Protein AF-A0A522LW91-F1 (afdb_monomer_lite)

Sequence (122 aa):
MAPIALLENIRRHGKAWEELSAKYGVANPDPPWRITLDATCDILAGDSSVLPQHMVVPGSCALPSLERRAEEDDLSETIYADVPFPERQLLALAHSMIRHGLFNEEELAEQMKKVHERLTSA

pLDDT: mean 95.43, std 4.45, range [57.12, 98.56]

Foldseek 3Di:
DDDDPLLVVCLVPPDDPVRVCVVVVHDDPDDPCVVVLVVVLPQQQDCLVPDDPVPDDPPPGNDRNVNLVVQLVVCCVPVVVPPDPPVSSVSSNVVVCCVSPVDHPVVVVVVVVVVVCVVPVD

Radius of gyration: 15.73 Å; chains: 1; bounding box: 33×30×49 Å

Secondary structure (DSSP, 8-state):
-PPPHHHHHHHHH---HHHHHHHHT---SS-TTHHHHHHHHHHHHGGGGTS-GGGSPTTSSSS-HHHHHHHHHHHHHTTTTTSPTTHHHHHHHHHHHHHTTSS-HHHHHHHHHHHHHHHH--

Structure (mmCIF, N/CA/C/O backbone):
data_AF-A0A522LW91-F1
#
_entry.id   AF-A0A522LW91-F1
#
loop_
_atom_site.group_PDB
_atom_site.id
_atom_site.type_symbol
_atom_site.label_atom_id
_atom_site.label_alt_id
_atom_site.label_comp_id
_atom_site.label_asym_id
_atom_site.label_entity_id
_atom_site.label_seq_id
_atom_site.pdbx_PDB_ins_code
_atom_site.Cartn_x
_atom_site.Cartn_y
_atom_site.Cartn_z
_atom_site.occupancy
_atom_site.B_iso_or_equiv
_atom_site.auth_seq_id
_atom_site.auth_comp_id
_atom_site.auth_asym_id
_atom_site.auth_atom_id
_atom_site.pdbx_PDB_model_num
ATOM 1 N N . MET A 1 1 ? 3.403 -16.531 -3.622 1.00 83.75 1 MET A N 1
ATOM 2 C CA . MET A 1 1 ? 4.500 -15.741 -3.007 1.00 83.75 1 MET A CA 1
ATOM 3 C C . MET A 1 1 ? 4.657 -16.149 -1.545 1.00 83.75 1 MET A C 1
ATOM 5 O O . MET A 1 1 ? 3.734 -16.755 -1.016 1.00 83.75 1 MET A O 1
ATOM 9 N N . ALA A 1 2 ? 5.812 -15.907 -0.916 1.00 92.38 2 ALA A N 1
ATOM 10 C CA . ALA A 1 2 ? 6.015 -16.234 0.501 1.00 92.38 2 ALA A CA 1
ATOM 11 C C . ALA A 1 2 ? 5.535 -15.069 1.389 1.00 92.38 2 ALA A C 1
ATOM 13 O O . ALA A 1 2 ? 5.790 -13.924 1.021 1.00 92.38 2 ALA A O 1
ATOM 14 N N . PRO A 1 3 ? 4.861 -15.315 2.527 1.00 95.50 3 PRO A N 1
ATOM 15 C CA . PRO A 1 3 ? 4.469 -14.251 3.452 1.00 95.50 3 PRO A CA 1
ATOM 16 C C . PRO A 1 3 ? 5.673 -13.494 4.030 1.00 95.50 3 PRO A C 1
ATOM 18 O O . PRO A 1 3 ? 6.712 -14.095 4.298 1.00 95.50 3 PRO A O 1
ATOM 21 N N . ILE A 1 4 ? 5.498 -12.194 4.281 1.00 98.19 4 ILE A N 1
ATOM 22 C CA . ILE A 1 4 ? 6.451 -11.337 5.008 1.00 98.19 4 ILE A CA 1
ATOM 23 C C . ILE A 1 4 ? 5.943 -11.201 6.445 1.00 98.19 4 ILE A C 1
ATOM 25 O O . ILE A 1 4 ? 4.776 -10.854 6.645 1.00 98.19 4 ILE A O 1
ATOM 29 N N . ALA A 1 5 ? 6.782 -11.494 7.441 1.00 98.06 5 ALA A N 1
ATOM 30 C CA . ALA A 1 5 ? 6.334 -11.701 8.821 1.00 98.06 5 ALA A CA 1
ATOM 31 C C . ALA A 1 5 ? 5.690 -10.445 9.436 1.00 98.06 5 ALA A C 1
ATOM 33 O O . ALA A 1 5 ? 4.639 -10.533 10.072 1.00 98.06 5 ALA A O 1
ATOM 34 N N . LEU A 1 6 ? 6.261 -9.270 9.186 1.00 98.19 6 LEU A N 1
ATOM 35 C CA . LEU A 1 6 ? 5.750 -7.971 9.606 1.00 98.19 6 LEU A CA 1
ATOM 36 C C . LEU A 1 6 ? 4.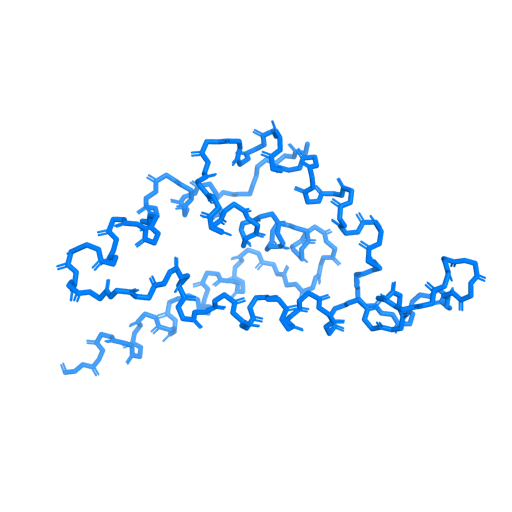391 -7.680 8.972 1.00 98.19 6 LEU A C 1
ATOM 38 O O . LEU A 1 6 ? 3.465 -7.276 9.672 1.00 98.19 6 LEU A O 1
ATOM 42 N N . LEU A 1 7 ? 4.243 -7.919 7.667 1.00 98.19 7 LEU A N 1
ATOM 43 C CA . LEU A 1 7 ? 2.979 -7.681 6.966 1.00 98.19 7 LEU A CA 1
ATOM 44 C C . LEU A 1 7 ? 1.894 -8.672 7.404 1.00 98.19 7 LEU A C 1
ATOM 46 O O . LEU A 1 7 ? 0.736 -8.290 7.533 1.00 98.19 7 LEU A O 1
ATOM 50 N N . GLU A 1 8 ? 2.260 -9.920 7.703 1.00 97.56 8 GLU A N 1
ATOM 51 C CA . GLU A 1 8 ? 1.354 -10.908 8.300 1.00 97.56 8 GLU A CA 1
ATOM 52 C C . GLU A 1 8 ? 0.922 -10.489 9.715 1.00 97.56 8 GLU A C 1
ATOM 54 O O . GLU A 1 8 ? -0.241 -10.641 10.090 1.00 97.56 8 GLU A O 1
ATOM 59 N N . ASN A 1 9 ? 1.827 -9.901 10.502 1.00 97.06 9 ASN A N 1
ATOM 60 C CA . ASN A 1 9 ? 1.477 -9.348 11.805 1.00 97.06 9 ASN A CA 1
ATOM 61 C C . ASN A 1 9 ? 0.478 -8.182 11.683 1.00 97.06 9 ASN A C 1
ATOM 63 O O . ASN A 1 9 ? -0.482 -8.124 12.454 1.00 97.06 9 ASN A O 1
ATOM 67 N N . ILE A 1 10 ? 0.662 -7.293 10.697 1.00 96.44 10 ILE A N 1
ATOM 68 C CA . ILE A 1 10 ? -0.279 -6.198 10.401 1.00 96.44 10 ILE A CA 1
ATOM 69 C C . ILE A 1 10 ? -1.616 -6.756 9.917 1.00 96.44 10 ILE A C 1
ATOM 71 O O . ILE A 1 10 ? -2.652 -6.305 10.385 1.00 96.44 10 ILE A O 1
ATOM 75 N N . ARG A 1 11 ? -1.621 -7.761 9.040 1.00 95.50 11 ARG A N 1
ATOM 76 C CA . ARG A 1 11 ? -2.847 -8.430 8.589 1.00 95.50 11 ARG A CA 1
ATOM 77 C C . ARG A 1 11 ? -3.673 -8.965 9.763 1.00 95.50 11 ARG A C 1
ATOM 79 O O . ARG A 1 11 ? -4.877 -8.754 9.801 1.00 95.50 11 ARG A O 1
ATOM 86 N N . ARG A 1 12 ? -3.034 -9.638 10.728 1.00 95.00 12 ARG A N 1
ATOM 87 C CA . ARG A 1 12 ? -3.725 -10.271 11.869 1.00 95.00 12 ARG A CA 1
ATOM 88 C C . ARG A 1 12 ? -4.260 -9.287 12.905 1.00 95.00 12 ARG A C 1
ATOM 90 O O . ARG A 1 12 ? -5.271 -9.573 13.539 1.00 95.00 12 ARG A O 1
ATOM 97 N N . HIS A 1 13 ? -3.562 -8.174 13.121 1.00 94.06 13 HIS A N 1
ATOM 98 C CA . HIS A 1 13 ? -3.869 -7.231 14.205 1.00 94.06 13 HIS A CA 1
ATOM 99 C C . HIS A 1 13 ? -4.363 -5.865 13.715 1.00 94.06 13 HIS A C 1
ATOM 101 O O . HIS A 1 13 ? -4.741 -5.015 14.524 1.00 94.06 13 HIS A O 1
ATOM 107 N N . GLY A 1 14 ? -4.336 -5.643 12.404 1.00 87.31 14 GLY A N 1
ATOM 108 C CA . GLY A 1 14 ? -4.800 -4.434 11.748 1.00 87.31 14 GLY A CA 1
ATOM 109 C C . GLY A 1 14 ? -6.298 -4.230 11.920 1.00 87.31 14 GLY A C 1
ATOM 110 O O . GLY A 1 14 ? -7.051 -5.137 12.278 1.00 87.31 14 GLY A O 1
ATOM 111 N N . LYS A 1 15 ? -6.728 -2.994 11.685 1.00 90.75 15 LYS A N 1
ATOM 112 C CA . LYS A 1 15 ? -8.122 -2.579 11.804 1.00 90.75 15 LYS A CA 1
ATOM 113 C C . LYS A 1 15 ? -8.597 -2.028 10.476 1.00 90.75 15 LYS A C 1
ATOM 115 O O . LYS A 1 15 ? -7.971 -1.115 9.947 1.00 90.75 15 LYS A O 1
ATOM 120 N N . ALA A 1 16 ? -9.689 -2.595 9.972 1.00 94.81 16 ALA A N 1
ATOM 121 C CA . ALA A 1 16 ? -10.334 -2.128 8.757 1.00 94.81 16 ALA A CA 1
ATOM 122 C C . ALA A 1 16 ? -10.862 -0.703 8.945 1.00 94.81 16 ALA A C 1
ATOM 124 O O . ALA A 1 16 ? -11.328 -0.349 10.036 1.00 94.81 16 ALA A O 1
ATOM 125 N N . TRP A 1 17 ? -10.837 0.098 7.880 1.00 96.00 17 TRP A N 1
ATOM 126 C CA . TRP A 1 17 ? -11.384 1.450 7.910 1.00 96.00 17 TRP A CA 1
ATOM 127 C C . TRP A 1 17 ? -12.836 1.486 8.384 1.00 96.00 17 TRP A C 1
ATOM 129 O O . TRP A 1 17 ? -13.178 2.358 9.173 1.00 96.00 17 TRP A O 1
ATOM 139 N N . GLU A 1 18 ? -13.668 0.525 7.982 1.00 93.31 18 GLU A N 1
ATOM 140 C CA . GLU A 1 18 ? -15.070 0.435 8.411 1.00 93.31 18 GLU A CA 1
ATOM 141 C C . GLU A 1 18 ? -15.215 0.316 9.941 1.00 93.31 18 GLU A C 1
ATOM 143 O O . GLU A 1 18 ? -16.062 0.976 10.543 1.00 93.31 18 GLU A O 1
ATOM 148 N N . GLU A 1 19 ? -14.341 -0.451 10.603 1.00 94.00 19 GLU A N 1
ATOM 149 C CA . GLU A 1 19 ? -14.333 -0.549 12.069 1.00 94.00 19 GLU A CA 1
ATOM 150 C C . GLU A 1 19 ? -13.884 0.767 12.718 1.00 94.00 19 GLU A C 1
ATOM 152 O O . GLU A 1 19 ? -14.446 1.209 13.726 1.00 94.00 19 GLU A O 1
ATOM 157 N N . LEU A 1 20 ? -12.841 1.391 12.164 1.00 94.94 20 LEU A N 1
ATOM 158 C CA . LEU A 1 20 ? -12.269 2.621 12.707 1.00 94.94 20 LEU A CA 1
ATOM 159 C C . LEU A 1 20 ? -13.209 3.812 12.515 1.00 94.94 20 LEU A C 1
ATOM 161 O O . LEU A 1 20 ? -13.411 4.586 13.451 1.00 94.94 20 LEU A O 1
ATOM 165 N N . SER A 1 21 ? -13.801 3.953 11.334 1.00 96.19 21 SER A N 1
ATOM 166 C CA . SER A 1 21 ? -14.685 5.064 11.004 1.00 96.19 21 SER A CA 1
ATOM 167 C C . SER A 1 21 ? -15.915 5.072 11.906 1.00 96.19 21 SER A C 1
ATOM 169 O O . SER A 1 21 ? -16.217 6.097 12.522 1.00 96.19 21 SER A O 1
ATOM 171 N N . ALA A 1 22 ? -16.532 3.902 12.103 1.00 94.81 22 ALA A N 1
ATOM 172 C CA . ALA A 1 22 ? -17.638 3.710 13.031 1.00 94.81 22 ALA A CA 1
ATOM 173 C C . ALA A 1 22 ? -17.238 4.033 14.478 1.00 94.81 22 ALA A C 1
ATOM 175 O O . ALA A 1 22 ? -17.936 4.783 15.163 1.00 94.81 22 ALA A O 1
ATOM 176 N N . LYS A 1 23 ? -16.087 3.523 14.943 1.00 95.25 23 LYS A N 1
ATOM 177 C CA . LYS A 1 23 ? -15.584 3.767 16.305 1.00 95.25 23 LYS A CA 1
ATOM 178 C C . LYS A 1 23 ? -15.388 5.255 16.604 1.00 95.25 23 LYS A C 1
ATOM 180 O O . LYS A 1 23 ? -15.656 5.688 17.722 1.00 95.25 23 LYS A O 1
ATOM 185 N N . TYR A 1 24 ? -14.884 6.017 15.636 1.00 94.00 24 TYR A N 1
ATOM 186 C CA . TYR A 1 24 ? -14.568 7.437 15.808 1.00 94.00 24 TYR A CA 1
ATOM 187 C C . TYR A 1 24 ? -15.668 8.380 15.293 1.00 94.00 24 TYR A C 1
ATOM 189 O O . TYR A 1 24 ? -15.497 9.595 15.362 1.00 94.00 24 TYR A O 1
ATOM 197 N N . GLY A 1 25 ? -16.801 7.850 14.819 1.00 95.50 25 GLY A N 1
ATOM 198 C CA . GLY A 1 25 ? -17.948 8.642 14.371 1.00 95.50 25 GLY A CA 1
ATOM 199 C C . GLY A 1 25 ? -17.677 9.486 13.123 1.00 95.50 25 GLY A C 1
ATOM 200 O O . GLY A 1 25 ? -18.287 10.542 12.958 1.00 95.50 25 GLY A O 1
ATOM 201 N N . VAL A 1 26 ? -16.751 9.054 12.263 1.00 96.00 26 VAL A N 1
ATOM 202 C CA . VAL A 1 26 ? -16.431 9.746 11.007 1.00 96.00 26 VAL A CA 1
ATOM 203 C C . VAL A 1 26 ? -17.162 9.098 9.836 1.00 96.00 26 VAL A C 1
ATOM 205 O O . VAL A 1 26 ? -17.285 7.880 9.761 1.00 96.00 26 VAL A O 1
ATOM 208 N N . ALA A 1 27 ? -17.646 9.927 8.911 1.00 94.56 27 ALA A N 1
ATOM 209 C CA . ALA A 1 27 ? -18.469 9.502 7.776 1.00 94.56 27 ALA A CA 1
ATOM 210 C C . ALA A 1 27 ? -17.693 9.448 6.448 1.00 94.56 27 ALA A C 1
ATOM 212 O O . ALA A 1 27 ? -18.303 9.380 5.381 1.00 94.56 27 ALA A O 1
ATOM 213 N N . ASN A 1 28 ? -16.359 9.544 6.485 1.00 94.06 28 ASN A N 1
ATOM 214 C CA . ASN A 1 28 ? -15.555 9.467 5.270 1.00 94.06 28 ASN A CA 1
ATOM 215 C C . ASN A 1 28 ? -15.727 8.077 4.631 1.00 94.06 28 ASN A C 1
ATOM 217 O O . ASN A 1 28 ? -15.531 7.076 5.328 1.00 94.06 28 ASN A O 1
ATOM 221 N N . PRO A 1 29 ? -16.057 8.009 3.328 1.00 90.75 29 PRO A N 1
ATOM 222 C CA . PRO A 1 29 ? -16.277 6.736 2.644 1.00 90.75 29 PRO A CA 1
ATOM 223 C C . PRO A 1 29 ? -14.998 5.895 2.595 1.00 90.75 29 PRO A C 1
ATOM 225 O O . PRO A 1 29 ? -15.048 4.683 2.767 1.00 90.75 29 PRO A O 1
ATOM 228 N N . ASP A 1 30 ? -13.856 6.566 2.456 1.00 94.38 30 ASP A N 1
ATOM 229 C CA . ASP A 1 30 ? -12.531 5.966 2.399 1.00 94.38 30 ASP A CA 1
ATOM 230 C C . ASP A 1 30 ? -11.653 6.469 3.549 1.00 94.38 30 ASP A C 1
ATOM 232 O O . ASP A 1 30 ? -11.853 7.592 4.044 1.00 94.38 30 ASP A O 1
ATOM 236 N N . PRO A 1 31 ? -10.640 5.686 3.959 1.00 95.88 31 PRO A N 1
ATOM 237 C CA . PRO A 1 31 ? -9.654 6.172 4.901 1.00 95.88 31 PRO A CA 1
ATOM 238 C C . PRO A 1 31 ? -8.933 7.401 4.332 1.00 95.88 31 PRO A C 1
ATOM 240 O O . PRO A 1 31 ? -8.554 7.398 3.160 1.00 95.88 31 PRO A O 1
ATOM 243 N N . PRO A 1 32 ? -8.638 8.430 5.149 1.00 94.19 32 PRO A N 1
ATOM 244 C CA . PRO A 1 32 ? -7.960 9.641 4.682 1.00 94.19 32 PRO A CA 1
ATOM 245 C C . PRO A 1 32 ? -6.614 9.390 3.990 1.00 94.19 32 PRO A C 1
ATOM 247 O O . PRO A 1 32 ? -6.193 10.181 3.153 1.00 94.19 32 PRO A O 1
ATOM 250 N N . TRP A 1 33 ? -5.934 8.287 4.322 1.00 95.31 33 TRP A N 1
ATOM 251 C CA . TRP A 1 33 ? -4.661 7.902 3.710 1.00 95.31 33 TRP A CA 1
ATOM 252 C C . TRP A 1 33 ? -4.807 7.285 2.310 1.00 95.31 33 TRP A C 1
ATOM 254 O O . TRP A 1 33 ? -3.799 7.128 1.621 1.00 95.31 33 TRP A O 1
ATOM 264 N N . ARG A 1 34 ? -6.028 6.958 1.862 1.00 96.50 34 ARG A N 1
ATOM 265 C CA . ARG A 1 34 ? -6.287 6.289 0.579 1.00 96.50 34 ARG A CA 1
ATOM 266 C C . ARG A 1 34 ? -5.739 7.069 -0.612 1.00 96.50 34 ARG A C 1
ATOM 268 O O . ARG A 1 34 ? -5.054 6.500 -1.451 1.00 96.50 34 ARG A O 1
ATOM 275 N N . ILE A 1 35 ? -5.962 8.380 -0.635 1.00 96.56 35 ILE A N 1
ATOM 276 C CA . ILE A 1 35 ? -5.466 9.246 -1.711 1.00 96.56 35 ILE A CA 1
ATOM 277 C C . ILE A 1 35 ? -3.935 9.223 -1.812 1.00 96.56 35 ILE A C 1
ATOM 279 O O . ILE A 1 35 ? -3.379 9.240 -2.906 1.00 96.56 35 ILE A O 1
ATOM 283 N N . THR A 1 36 ? -3.241 9.129 -0.676 1.00 97.50 36 THR A N 1
ATOM 284 C CA . THR A 1 36 ? -1.779 9.024 -0.639 1.00 97.50 36 THR A CA 1
ATOM 285 C C . THR A 1 36 ? -1.313 7.661 -1.139 1.00 97.50 36 THR A C 1
ATOM 287 O O . THR A 1 36 ? -0.277 7.587 -1.794 1.00 97.50 36 THR A O 1
ATOM 290 N N . LEU A 1 37 ? -2.066 6.588 -0.872 1.00 97.94 37 LEU A N 1
ATO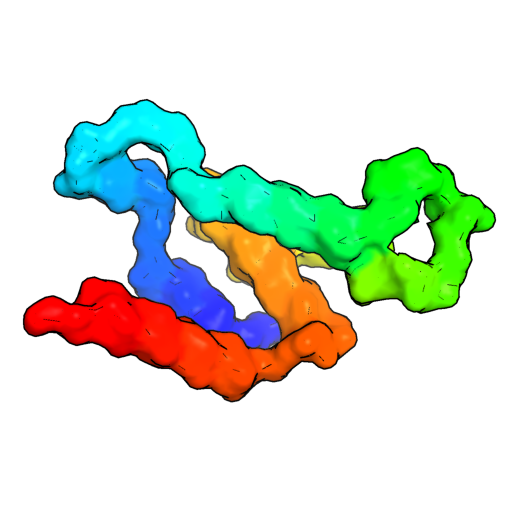M 291 C CA . LEU A 1 37 ? -1.785 5.266 -1.433 1.00 97.94 37 LEU A CA 1
ATOM 292 C C . LEU A 1 37 ? -1.892 5.288 -2.964 1.00 97.94 37 LEU A C 1
ATOM 294 O O . LEU A 1 37 ? -0.969 4.836 -3.640 1.00 97.94 37 LEU A O 1
ATOM 298 N N . ASP A 1 38 ? -2.971 5.853 -3.505 1.00 96.19 38 ASP A N 1
ATOM 299 C CA . ASP A 1 38 ? -3.176 5.946 -4.955 1.00 96.19 38 ASP A CA 1
ATOM 300 C C . ASP A 1 38 ? -2.087 6.814 -5.614 1.00 96.19 38 ASP A C 1
ATOM 302 O O . ASP A 1 38 ? -1.435 6.382 -6.562 1.00 96.19 38 ASP A O 1
ATOM 306 N N . ALA A 1 39 ? -1.769 7.975 -5.032 1.00 97.56 39 ALA A N 1
ATOM 307 C CA . ALA A 1 39 ? -0.674 8.819 -5.515 1.00 97.56 39 ALA A CA 1
ATOM 308 C C . ALA A 1 39 ? 0.696 8.114 -5.452 1.00 97.56 39 ALA A C 1
ATOM 310 O O . ALA A 1 39 ? 1.529 8.278 -6.341 1.00 97.56 39 ALA A O 1
ATOM 311 N N . THR A 1 40 ? 0.941 7.308 -4.413 1.00 97.62 40 THR A N 1
ATOM 312 C CA . THR A 1 40 ? 2.173 6.510 -4.285 1.00 97.62 40 THR A CA 1
ATOM 313 C C . THR A 1 40 ? 2.270 5.481 -5.411 1.00 97.62 40 THR A C 1
ATOM 315 O O . THR A 1 40 ? 3.334 5.327 -6.009 1.00 97.62 40 THR A O 1
ATOM 318 N N . CYS A 1 41 ? 1.158 4.818 -5.741 1.00 97.62 41 CYS A N 1
ATOM 319 C CA . CYS A 1 41 ? 1.074 3.875 -6.855 1.00 97.62 41 CYS A CA 1
ATOM 320 C C . CYS A 1 41 ? 1.421 4.537 -8.198 1.00 97.62 41 CYS A C 1
ATOM 322 O O . CYS A 1 41 ? 2.158 3.951 -8.994 1.00 97.62 41 CYS A O 1
ATOM 324 N N . ASP A 1 42 ? 0.921 5.752 -8.434 1.00 96.94 42 ASP A N 1
ATOM 325 C CA . ASP A 1 42 ? 1.188 6.514 -9.658 1.00 96.94 42 ASP A CA 1
ATOM 326 C C . ASP A 1 42 ? 2.656 6.950 -9.750 1.00 96.94 42 ASP A C 1
ATOM 328 O O . ASP A 1 42 ? 3.297 6.786 -10.789 1.00 96.94 42 ASP A O 1
ATOM 332 N N . ILE A 1 43 ? 3.229 7.440 -8.645 1.00 97.38 43 ILE A N 1
ATOM 333 C CA . ILE A 1 43 ? 4.635 7.867 -8.590 1.00 97.38 43 ILE A CA 1
ATOM 334 C C . ILE A 1 43 ? 5.583 6.682 -8.811 1.00 97.38 43 ILE A C 1
ATOM 336 O O . ILE A 1 43 ? 6.561 6.812 -9.547 1.00 97.38 43 ILE A O 1
ATOM 340 N N . LEU A 1 44 ? 5.298 5.520 -8.214 1.00 97.50 44 LEU A N 1
ATOM 341 C CA . LEU A 1 44 ? 6.106 4.311 -8.405 1.00 97.50 44 LEU A CA 1
ATOM 342 C C . LEU A 1 44 ? 6.071 3.813 -9.854 1.00 97.50 44 LEU A C 1
ATOM 344 O O . LEU A 1 44 ? 7.089 3.321 -10.346 1.00 97.50 44 LEU A O 1
ATOM 348 N N . ALA A 1 45 ? 4.929 3.978 -10.525 1.00 96.62 45 ALA A N 1
ATOM 349 C CA . ALA A 1 45 ? 4.739 3.614 -11.923 1.00 96.62 45 ALA A CA 1
ATOM 350 C C . ALA A 1 45 ? 5.387 4.602 -12.904 1.00 96.62 45 ALA A C 1
ATOM 352 O O . ALA A 1 45 ? 5.779 4.194 -14.001 1.00 96.62 45 ALA A O 1
ATOM 353 N N . GLY A 1 46 ? 5.521 5.882 -12.549 1.00 95.94 46 GLY A N 1
ATOM 354 C CA . GLY A 1 46 ? 6.046 6.908 -13.454 1.00 95.94 46 GLY A CA 1
ATOM 355 C C . GLY A 1 46 ? 5.322 6.894 -14.805 1.00 95.94 46 GLY A C 1
ATOM 356 O O . GLY A 1 46 ? 4.106 6.702 -14.866 1.00 95.94 46 GLY A O 1
ATOM 357 N N . ASP A 1 47 ? 6.066 7.007 -15.906 1.00 94.88 47 ASP A N 1
ATOM 358 C CA . ASP A 1 47 ? 5.495 7.005 -17.262 1.00 94.88 47 ASP A CA 1
ATOM 359 C C . ASP A 1 47 ? 4.770 5.697 -17.629 1.00 94.88 47 ASP A C 1
ATOM 361 O O . ASP A 1 47 ? 3.894 5.702 -18.494 1.00 94.88 47 ASP A O 1
ATOM 365 N N . SER A 1 48 ? 5.059 4.576 -16.952 1.00 95.38 48 SER A N 1
ATOM 366 C CA . SER A 1 48 ? 4.348 3.307 -17.191 1.00 95.38 48 SER A CA 1
ATOM 367 C C . SER A 1 48 ? 2.878 3.339 -16.754 1.00 95.38 48 SER A C 1
ATOM 369 O O . SER A 1 48 ? 2.117 2.429 -17.076 1.00 95.38 48 SER A O 1
ATOM 371 N N . SER A 1 49 ? 2.460 4.384 -16.033 1.00 93.25 49 SER A N 1
ATOM 372 C CA . SER A 1 49 ? 1.052 4.630 -15.707 1.00 93.25 49 SER A CA 1
ATOM 373 C C . SER A 1 49 ? 0.227 5.103 -16.911 1.00 93.25 49 SER A C 1
ATOM 375 O O . SER A 1 49 ? -0.990 4.917 -16.916 1.00 93.25 49 SER A O 1
ATOM 377 N N . VAL A 1 50 ? 0.871 5.685 -17.932 1.00 94.00 50 VAL A N 1
ATOM 378 C CA . VAL A 1 50 ? 0.198 6.339 -19.070 1.00 94.00 50 VAL A CA 1
ATOM 379 C C . VAL A 1 50 ? 0.675 5.848 -20.435 1.00 94.00 50 VAL A C 1
ATOM 381 O O . VAL A 1 50 ? -0.096 5.873 -21.396 1.00 94.00 50 VAL A O 1
ATOM 384 N N . LEU A 1 51 ? 1.928 5.403 -20.549 1.00 93.94 51 LEU A N 1
ATOM 385 C CA . LEU A 1 51 ? 2.487 4.913 -21.803 1.00 93.94 51 LEU A CA 1
ATOM 386 C C . LEU A 1 51 ? 2.122 3.441 -22.044 1.00 93.94 51 LEU A C 1
ATOM 388 O O . LEU A 1 51 ? 2.092 2.642 -21.106 1.00 93.94 51 LEU A O 1
ATOM 392 N N . PRO A 1 52 ? 1.918 3.033 -23.310 1.00 92.44 52 PRO A N 1
ATOM 393 C CA . PRO A 1 52 ? 1.884 1.620 -23.671 1.00 92.44 52 PRO A CA 1
ATOM 394 C C . PRO A 1 52 ? 3.170 0.904 -23.237 1.00 92.44 52 PRO A C 1
ATOM 396 O O . PRO A 1 52 ? 4.256 1.461 -23.375 1.00 92.44 52 PRO A O 1
ATOM 399 N N . GLN A 1 53 ? 3.075 -0.360 -22.810 1.00 86.62 53 GLN A N 1
ATOM 400 C CA . GLN A 1 53 ? 4.212 -1.127 -22.266 1.00 86.62 53 GLN A CA 1
ATOM 401 C C . GLN A 1 53 ? 5.454 -1.127 -23.178 1.00 86.62 53 GLN A C 1
ATOM 403 O O . GLN A 1 53 ? 6.573 -0.988 -22.700 1.00 86.62 53 GLN A O 1
ATOM 408 N N . HIS A 1 54 ? 5.273 -1.210 -24.501 1.00 90.94 54 HIS A N 1
ATOM 409 C CA . HIS A 1 54 ? 6.379 -1.199 -25.470 1.00 90.94 54 HIS A CA 1
ATOM 410 C C . HIS A 1 54 ? 7.092 0.162 -25.610 1.00 90.94 54 HIS A C 1
ATOM 412 O O . HIS A 1 54 ? 8.141 0.233 -26.246 1.00 90.94 54 HIS A O 1
ATOM 418 N N . MET A 1 55 ? 6.515 1.236 -25.065 1.00 94.62 55 MET A N 1
ATOM 419 C CA . MET A 1 55 ? 7.103 2.579 -25.011 1.00 94.62 55 MET A CA 1
ATOM 420 C C . MET A 1 55 ? 7.743 2.889 -23.654 1.00 94.62 55 MET A C 1
ATOM 422 O O . MET A 1 55 ? 8.415 3.911 -23.523 1.00 94.62 55 MET A O 1
ATOM 426 N N . VAL A 1 56 ? 7.550 2.033 -22.647 1.00 93.31 56 VAL A N 1
ATOM 427 C CA . VAL A 1 56 ? 8.170 2.203 -21.331 1.00 93.31 56 VAL A CA 1
ATOM 428 C C . VAL A 1 56 ? 9.652 1.861 -21.441 1.00 93.31 56 VAL A C 1
ATOM 430 O O . VAL A 1 56 ? 10.026 0.761 -21.846 1.00 93.31 56 VAL A O 1
ATOM 433 N N . VAL A 1 57 ? 10.510 2.811 -21.072 1.00 93.19 57 VAL A N 1
ATOM 434 C CA . VAL A 1 57 ? 11.957 2.591 -21.021 1.00 93.19 57 VAL A CA 1
ATOM 435 C C . VAL A 1 57 ? 12.272 1.678 -19.825 1.00 93.19 57 VAL A C 1
ATOM 437 O O . VAL A 1 57 ? 11.908 2.013 -18.698 1.00 93.19 57 VAL A O 1
ATOM 440 N N . PRO A 1 58 ? 12.956 0.534 -20.011 1.00 91.00 58 PRO A N 1
ATOM 441 C CA . PRO A 1 58 ? 13.314 -0.334 -18.892 1.00 91.00 58 PRO A CA 1
ATOM 442 C C . PRO A 1 58 ? 14.104 0.417 -17.813 1.00 91.00 58 PRO A C 1
ATOM 444 O O . PRO A 1 58 ? 15.092 1.087 -18.111 1.00 91.00 58 PRO A O 1
ATOM 447 N N . GLY A 1 59 ? 13.663 0.305 -16.558 1.00 90.06 59 GLY A N 1
ATOM 448 C CA . GLY A 1 59 ? 14.279 0.991 -15.417 1.00 90.06 59 GLY A CA 1
ATOM 449 C C . GLY A 1 59 ? 13.913 2.473 -15.264 1.00 90.06 59 GLY A C 1
ATOM 450 O O . GLY A 1 59 ? 14.489 3.139 -14.410 1.00 90.06 59 GLY A O 1
ATOM 451 N N . SER A 1 60 ? 12.968 3.011 -16.047 1.00 93.56 60 SER A N 1
ATOM 452 C CA . SER A 1 60 ? 12.522 4.410 -15.913 1.00 93.56 60 SER A CA 1
ATOM 453 C C . SER A 1 60 ? 11.569 4.665 -14.745 1.00 93.56 60 SER A C 1
ATOM 455 O O . SER A 1 60 ? 11.226 5.812 -14.469 1.00 93.56 60 SER A O 1
ATOM 457 N N . CYS A 1 61 ? 11.109 3.612 -14.076 1.00 95.69 61 CYS A N 1
ATOM 458 C CA . CYS A 1 61 ? 10.243 3.683 -12.910 1.00 95.69 61 CYS A CA 1
ATOM 459 C C . CYS A 1 61 ? 10.621 2.587 -11.911 1.00 95.69 61 CYS A C 1
ATOM 461 O O . CYS A 1 61 ? 11.293 1.616 -12.264 1.00 95.69 61 CYS A O 1
ATOM 463 N N . ALA A 1 62 ? 10.208 2.770 -10.659 1.00 96.56 62 ALA A N 1
ATOM 464 C CA . ALA A 1 62 ? 10.512 1.840 -9.579 1.00 96.56 62 ALA A CA 1
ATOM 465 C C . ALA A 1 62 ? 9.718 0.537 -9.718 1.00 96.56 62 ALA A C 1
ATOM 467 O O . ALA A 1 62 ? 10.276 -0.542 -9.553 1.00 96.56 62 ALA A O 1
ATOM 468 N N . LEU A 1 63 ? 8.424 0.650 -10.032 1.00 96.44 63 LEU A N 1
ATOM 469 C CA . LEU A 1 63 ? 7.519 -0.479 -10.215 1.00 96.44 63 LEU A CA 1
ATOM 470 C C . LEU A 1 63 ? 6.593 -0.212 -11.407 1.00 96.44 63 LEU A C 1
ATOM 472 O O . LEU A 1 63 ? 5.610 0.517 -11.254 1.00 96.44 63 LEU A O 1
ATOM 476 N N . PRO A 1 64 ? 6.876 -0.803 -12.580 1.00 95.69 64 PRO A N 1
ATOM 477 C CA . PRO A 1 64 ? 6.008 -0.709 -13.747 1.00 95.69 64 PRO A CA 1
ATOM 478 C C . PRO A 1 64 ? 4.544 -1.072 -13.446 1.00 95.69 64 PRO A C 1
ATOM 480 O O . PRO A 1 64 ? 4.263 -2.032 -12.730 1.00 95.69 64 PRO A O 1
ATOM 483 N N . SER A 1 65 ? 3.600 -0.293 -13.984 1.00 94.88 65 SER A N 1
ATOM 484 C CA . SER A 1 65 ? 2.179 -0.346 -13.607 1.00 94.88 65 SER A CA 1
ATOM 485 C C . SER A 1 65 ? 1.527 -1.716 -13.825 1.00 94.88 65 SER A C 1
ATOM 487 O O . SER A 1 65 ? 0.792 -2.185 -12.956 1.00 94.88 65 SER A O 1
ATOM 489 N N . LEU A 1 66 ? 1.781 -2.368 -14.965 1.00 93.81 66 LEU A N 1
ATOM 490 C CA . LEU A 1 66 ? 1.147 -3.649 -15.297 1.00 93.81 66 LEU A CA 1
ATOM 491 C C . LEU A 1 66 ? 1.706 -4.787 -14.447 1.00 93.81 66 LEU A C 1
ATOM 493 O O . LEU A 1 66 ? 0.945 -5.566 -13.884 1.00 93.81 66 LEU A O 1
ATOM 497 N N . GLU A 1 67 ? 3.028 -4.851 -14.330 1.00 93.81 67 GLU A N 1
ATOM 498 C CA . GLU A 1 67 ? 3.742 -5.842 -13.536 1.00 93.81 67 GLU A CA 1
ATOM 499 C C . GLU A 1 67 ? 3.366 -5.722 -12.055 1.00 93.81 67 GLU A C 1
ATOM 501 O O . GLU A 1 67 ? 3.034 -6.723 -11.424 1.00 93.81 67 GLU A O 1
ATOM 506 N N . ARG A 1 68 ? 3.329 -4.493 -11.524 1.00 95.75 68 ARG A N 1
ATOM 507 C CA . ARG A 1 68 ? 2.889 -4.220 -10.152 1.00 95.75 68 ARG A CA 1
ATOM 508 C C . ARG A 1 68 ? 1.443 -4.652 -9.923 1.00 95.75 68 ARG A C 1
ATOM 510 O O . ARG A 1 68 ? 1.176 -5.314 -8.931 1.00 95.75 68 ARG A O 1
ATOM 517 N N . ARG A 1 69 ? 0.515 -4.301 -10.823 1.00 95.62 69 ARG A N 1
ATOM 518 C CA . ARG A 1 69 ? -0.902 -4.684 -10.691 1.00 95.62 69 ARG A CA 1
ATOM 519 C C . ARG A 1 69 ? -1.094 -6.196 -10.732 1.00 95.62 69 ARG A C 1
ATOM 521 O O . ARG A 1 69 ? -1.794 -6.716 -9.881 1.00 95.62 69 ARG A O 1
ATOM 528 N N . ALA A 1 70 ? -0.428 -6.894 -11.651 1.00 96.69 70 ALA A N 1
ATOM 529 C CA . ALA A 1 70 ? -0.489 -8.353 -11.708 1.00 96.69 70 ALA A CA 1
ATOM 530 C C . ALA A 1 70 ? 0.034 -8.998 -10.411 1.00 96.69 70 ALA A C 1
ATOM 532 O O . ALA A 1 70 ? -0.573 -9.930 -9.891 1.00 96.69 70 ALA A O 1
ATOM 533 N N . GLU A 1 71 ? 1.132 -8.478 -9.855 1.00 96.94 71 GLU A N 1
ATOM 534 C CA . GLU A 1 71 ? 1.666 -8.954 -8.576 1.00 96.94 71 GLU A CA 1
ATOM 535 C C . GLU A 1 71 ? 0.716 -8.657 -7.401 1.00 96.94 71 GLU A C 1
ATOM 537 O O . GLU A 1 71 ? 0.486 -9.519 -6.551 1.00 96.94 71 GLU A O 1
ATOM 542 N N . GLU A 1 72 ? 0.147 -7.450 -7.353 1.00 97.12 72 GLU A N 1
ATOM 543 C CA . GLU A 1 72 ? -0.807 -7.031 -6.325 1.00 97.12 72 GLU A CA 1
ATOM 544 C C . GLU A 1 72 ? -2.120 -7.822 -6.388 1.00 97.12 72 GLU A C 1
ATOM 546 O O . GLU A 1 72 ? -2.668 -8.147 -5.332 1.00 97.12 72 GLU A O 1
ATOM 551 N N . ASP A 1 73 ? -2.598 -8.166 -7.586 1.00 97.44 73 ASP A N 1
ATOM 552 C CA . ASP A 1 73 ? -3.766 -9.023 -7.806 1.00 97.44 73 ASP A CA 1
ATOM 553 C C . ASP A 1 73 ? -3.494 -10.434 -7.259 1.00 97.44 73 ASP A C 1
ATOM 555 O O . ASP A 1 73 ? -4.232 -10.910 -6.394 1.00 97.44 73 ASP A O 1
ATOM 559 N N . ASP A 1 74 ? -2.367 -11.055 -7.633 1.00 98.19 74 ASP A N 1
ATOM 560 C CA . ASP A 1 74 ? -1.951 -12.365 -7.112 1.00 98.19 74 ASP A CA 1
ATOM 561 C C . ASP A 1 74 ? -1.860 -12.368 -5.574 1.00 98.19 74 ASP A C 1
ATOM 563 O O . ASP A 1 74 ? -2.312 -13.298 -4.897 1.00 98.19 74 ASP A O 1
ATOM 567 N N . LEU A 1 75 ? -1.261 -11.329 -4.987 1.00 98.12 75 LEU A N 1
ATOM 568 C CA . LEU A 1 75 ? -1.143 -11.172 -3.535 1.00 98.12 75 LEU A CA 1
ATOM 569 C C . LEU A 1 75 ? -2.508 -10.985 -2.866 1.00 98.12 75 LEU A C 1
ATOM 571 O O . LEU A 1 75 ? -2.755 -11.553 -1.798 1.00 98.12 75 LEU A O 1
ATOM 575 N N . SER A 1 76 ? -3.388 -10.212 -3.499 1.00 96.94 76 SER A N 1
ATOM 576 C CA . SER A 1 76 ? -4.742 -9.919 -3.032 1.00 96.94 76 SER A CA 1
ATOM 577 C C . SER A 1 76 ? -5.666 -11.128 -3.100 1.00 96.94 76 SER A C 1
ATOM 579 O O . SER A 1 76 ? -6.562 -11.243 -2.268 1.00 96.94 76 SER A O 1
ATOM 581 N N . GLU A 1 77 ? -5.460 -12.032 -4.053 1.00 96.94 77 GLU A N 1
ATOM 582 C CA . GLU A 1 77 ? -6.226 -13.274 -4.187 1.00 96.94 77 GLU A CA 1
ATOM 583 C C . GLU A 1 77 ? -5.676 -14.412 -3.317 1.00 96.94 77 GLU A C 1
ATOM 585 O O . GLU A 1 77 ? -6.382 -15.385 -3.048 1.00 96.94 77 GLU A O 1
ATOM 590 N N . THR A 1 78 ? -4.431 -14.293 -2.842 1.00 96.69 78 THR A N 1
ATOM 591 C CA . THR A 1 78 ? -3.759 -15.349 -2.072 1.00 96.69 78 THR A CA 1
ATOM 592 C C . THR A 1 78 ? -3.456 -14.939 -0.630 1.00 96.69 78 THR A C 1
ATOM 594 O O . THR A 1 78 ? -4.192 -15.299 0.287 1.00 96.69 78 THR A O 1
ATOM 597 N N . ILE A 1 79 ? -2.364 -14.208 -0.398 1.00 97.38 79 ILE A N 1
ATOM 598 C CA . ILE A 1 79 ? -1.845 -13.901 0.943 1.00 97.38 79 ILE A CA 1
ATOM 599 C C . ILE A 1 79 ? -2.788 -12.968 1.708 1.00 97.38 79 ILE A C 1
ATOM 601 O O . ILE A 1 79 ? -2.953 -13.137 2.913 1.00 97.38 79 ILE A O 1
ATOM 605 N N . TYR A 1 80 ? -3.416 -12.010 1.026 1.00 97.81 80 TYR A N 1
ATOM 606 C CA . TYR A 1 80 ? -4.236 -10.964 1.647 1.00 97.81 80 TYR A CA 1
ATOM 607 C C . TYR A 1 80 ? -5.736 -11.093 1.333 1.00 97.81 80 TYR A C 1
ATOM 609 O O . TYR A 1 80 ? -6.481 -10.125 1.478 1.00 97.81 80 TYR A O 1
ATOM 617 N N . ALA A 1 81 ? -6.195 -12.280 0.924 1.00 96.62 81 ALA A N 1
ATOM 618 C CA . ALA A 1 81 ? -7.569 -12.520 0.466 1.00 96.62 81 ALA A CA 1
ATOM 619 C C . ALA A 1 81 ? -8.663 -12.160 1.486 1.00 96.62 81 ALA A C 1
ATOM 621 O O . ALA A 1 81 ? -9.771 -11.777 1.105 1.00 96.62 81 ALA A O 1
ATOM 622 N N . ASP A 1 82 ? -8.355 -12.258 2.777 1.00 95.31 82 ASP A N 1
ATOM 623 C CA . ASP A 1 82 ? -9.262 -11.975 3.892 1.00 95.31 82 ASP A CA 1
ATOM 624 C C . ASP A 1 82 ? -9.202 -10.526 4.399 1.00 95.31 82 ASP A C 1
ATOM 626 O O . ASP A 1 82 ? -9.982 -10.150 5.271 1.00 95.31 82 ASP A O 1
ATOM 630 N N . VAL A 1 83 ? -8.313 -9.694 3.856 1.00 97.06 83 VAL A N 1
ATOM 631 C CA .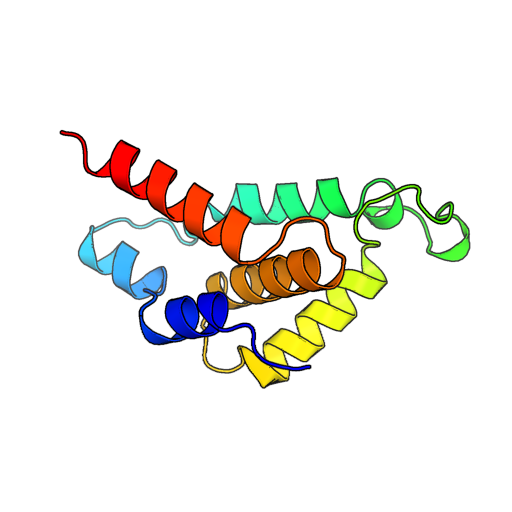 VAL A 1 83 ? -8.201 -8.282 4.237 1.00 97.06 83 VAL A CA 1
ATOM 632 C C . VAL A 1 83 ? -9.203 -7.467 3.420 1.00 97.06 83 VAL A C 1
ATOM 634 O O . VAL A 1 83 ? -9.271 -7.647 2.204 1.00 97.06 83 VAL A O 1
ATOM 637 N N . PRO A 1 84 ? -10.006 -6.568 4.008 1.00 95.88 84 PRO A N 1
ATOM 638 C CA . PRO A 1 84 ? -10.912 -5.732 3.230 1.00 95.88 84 PRO A CA 1
ATOM 639 C C . PRO A 1 84 ? -10.154 -4.720 2.362 1.00 95.88 84 PRO A C 1
ATOM 641 O O . PRO A 1 84 ? -8.990 -4.389 2.595 1.00 95.88 84 PRO A O 1
ATOM 644 N N . PHE A 1 85 ? -10.824 -4.236 1.321 1.00 94.50 85 PHE A N 1
ATOM 645 C CA . PHE A 1 85 ? -10.376 -3.044 0.612 1.00 94.50 85 PHE A CA 1
ATOM 646 C C . PHE A 1 85 ? -10.703 -1.806 1.470 1.00 94.50 85 PHE A C 1
ATOM 648 O O . PHE A 1 85 ? -11.808 -1.759 2.012 1.00 94.50 85 PHE A O 1
ATOM 655 N N . PRO A 1 86 ? -9.811 -0.799 1.560 1.00 96.38 86 PRO A N 1
ATOM 656 C CA . PRO A 1 86 ? -8.555 -0.636 0.814 1.00 96.38 86 PRO A CA 1
ATOM 657 C C . PRO A 1 86 ? -7.281 -1.204 1.462 1.00 96.38 86 PRO A C 1
ATOM 659 O O . PRO A 1 86 ? -6.223 -1.161 0.830 1.00 96.38 86 PRO A O 1
ATOM 662 N N . GLU A 1 87 ? -7.335 -1.731 2.685 1.00 97.75 87 GLU A N 1
ATOM 663 C CA . GLU A 1 87 ? -6.156 -2.225 3.417 1.00 97.75 87 GLU A CA 1
ATOM 664 C C . GLU A 1 87 ? -5.430 -3.362 2.687 1.00 97.75 87 GLU A C 1
ATOM 666 O O . GLU A 1 87 ? -4.202 -3.448 2.737 1.00 97.75 87 GLU A O 1
ATOM 671 N N . ARG A 1 88 ? -6.167 -4.200 1.950 1.00 97.50 88 ARG A N 1
ATOM 672 C CA . ARG A 1 88 ? -5.593 -5.263 1.116 1.00 97.50 88 ARG A CA 1
ATOM 673 C C . ARG A 1 88 ? -4.589 -4.729 0.101 1.00 97.50 88 ARG A C 1
ATOM 675 O O . ARG A 1 88 ? -3.493 -5.269 -0.004 1.00 97.50 88 ARG A O 1
ATOM 682 N N . GLN A 1 89 ? -4.941 -3.654 -0.605 1.00 97.50 89 GLN A N 1
ATOM 683 C CA . GLN A 1 89 ? -4.050 -3.042 -1.590 1.00 97.50 89 GLN A CA 1
ATOM 684 C C . GLN A 1 89 ? -2.820 -2.433 -0.917 1.00 97.50 89 GLN A C 1
ATOM 686 O O . GLN A 1 89 ? -1.722 -2.539 -1.449 1.00 97.50 89 GLN A O 1
ATOM 691 N N . LEU A 1 90 ? -2.982 -1.827 0.265 1.00 97.88 90 LEU A N 1
ATOM 692 C CA . LEU A 1 90 ? -1.851 -1.294 1.025 1.00 97.88 90 LEU A CA 1
ATOM 693 C C . LEU A 1 90 ? -0.844 -2.401 1.376 1.00 97.88 90 LEU A C 1
ATOM 695 O O . LEU A 1 90 ? 0.360 -2.215 1.198 1.00 97.88 90 LEU A O 1
ATOM 699 N N . LEU A 1 91 ? -1.329 -3.556 1.845 1.00 98.19 91 LEU A N 1
ATOM 700 C CA . LEU A 1 91 ? -0.479 -4.707 2.154 1.00 98.19 91 LEU A CA 1
ATOM 701 C C . LEU A 1 91 ? 0.162 -5.308 0.901 1.00 98.19 91 LEU A C 1
ATOM 703 O O . LEU A 1 91 ? 1.354 -5.610 0.930 1.00 98.19 91 LEU A O 1
ATOM 707 N N . ALA A 1 92 ? -0.596 -5.450 -0.188 1.00 98.38 92 ALA A N 1
ATOM 708 C CA . ALA A 1 92 ? -0.086 -5.960 -1.456 1.00 98.38 92 ALA A CA 1
ATOM 709 C C . ALA A 1 92 ? 1.022 -5.056 -2.026 1.00 98.38 92 ALA A C 1
ATOM 711 O O . ALA A 1 92 ? 2.108 -5.544 -2.327 1.00 98.38 92 ALA A O 1
ATOM 712 N N . LEU A 1 93 ? 0.809 -3.735 -2.055 1.00 98.38 93 LEU A N 1
ATOM 713 C CA . LEU A 1 93 ? 1.819 -2.775 -2.503 1.00 98.38 93 LEU A CA 1
ATOM 714 C C . LEU A 1 93 ? 3.080 -2.839 -1.632 1.00 98.38 93 LEU A C 1
ATOM 716 O O . LEU A 1 93 ? 4.185 -2.934 -2.159 1.00 98.38 93 LEU A O 1
ATOM 720 N N . ALA A 1 94 ? 2.937 -2.807 -0.302 1.00 98.44 94 ALA A N 1
ATOM 721 C CA . ALA A 1 94 ? 4.083 -2.880 0.607 1.00 98.44 94 ALA A CA 1
ATOM 722 C C . ALA A 1 94 ? 4.874 -4.185 0.419 1.00 98.44 94 ALA A C 1
ATOM 724 O O . ALA A 1 94 ? 6.104 -4.179 0.456 1.00 98.44 94 ALA A O 1
ATOM 725 N N . HIS A 1 95 ? 4.175 -5.294 0.170 1.00 98.44 95 HIS A N 1
ATOM 726 C CA . HIS A 1 95 ? 4.791 -6.577 -0.137 1.00 98.44 95 HIS A CA 1
ATOM 727 C C . HIS A 1 95 ? 5.621 -6.499 -1.423 1.00 98.44 95 HIS A C 1
ATOM 729 O O . HIS A 1 95 ? 6.791 -6.895 -1.414 1.00 98.44 95 HIS A O 1
ATOM 735 N N . SER A 1 96 ? 5.058 -5.951 -2.502 1.00 97.88 96 SER A N 1
ATOM 736 C CA . SER A 1 96 ? 5.785 -5.748 -3.757 1.00 97.88 96 SER A CA 1
ATOM 737 C C . SER A 1 96 ? 6.985 -4.824 -3.574 1.00 97.88 96 SER A C 1
ATOM 739 O O . SER A 1 96 ? 8.087 -5.146 -4.011 1.00 97.88 96 SER A O 1
ATOM 741 N N . MET A 1 97 ? 6.844 -3.725 -2.834 1.00 98.25 97 MET A N 1
ATOM 742 C CA . MET A 1 97 ? 7.968 -2.824 -2.571 1.00 98.25 97 MET A CA 1
ATOM 743 C C . MET A 1 97 ? 9.131 -3.519 -1.847 1.00 98.25 97 MET A C 1
ATOM 745 O O . MET A 1 97 ? 10.286 -3.307 -2.219 1.00 98.25 97 MET A O 1
ATOM 749 N N . ILE A 1 98 ? 8.844 -4.401 -0.883 1.00 98.19 98 ILE A N 1
ATOM 750 C CA . ILE A 1 98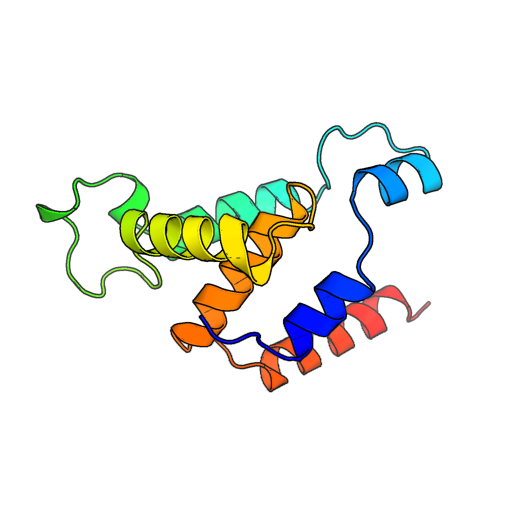 ? 9.874 -5.197 -0.198 1.00 98.19 98 ILE A CA 1
ATOM 751 C C . ILE A 1 98 ? 10.520 -6.210 -1.146 1.00 98.19 98 ILE A C 1
ATOM 753 O O . ILE A 1 98 ? 11.742 -6.348 -1.179 1.00 98.19 98 ILE A O 1
ATOM 757 N N . ARG A 1 99 ? 9.717 -6.913 -1.950 1.00 96.62 99 ARG A N 1
ATOM 758 C CA . ARG A 1 99 ? 10.202 -7.922 -2.908 1.00 96.62 99 ARG A CA 1
ATOM 759 C C . ARG A 1 99 ? 11.138 -7.346 -3.960 1.00 96.62 99 ARG A C 1
ATOM 761 O O . ARG A 1 99 ? 12.104 -8.007 -4.333 1.00 96.62 99 ARG A O 1
ATOM 768 N N . HIS A 1 100 ? 10.850 -6.133 -4.416 1.00 96.25 100 HIS A N 1
ATOM 769 C CA . HIS A 1 100 ? 11.671 -5.404 -5.382 1.00 96.25 100 HIS A CA 1
ATOM 770 C C . HIS A 1 100 ? 12.802 -4.602 -4.719 1.00 96.25 100 HIS A C 1
ATOM 772 O O . HIS A 1 100 ? 13.561 -3.929 -5.410 1.00 96.25 100 HIS A O 1
ATOM 778 N N . GLY A 1 101 ? 12.958 -4.695 -3.392 1.00 97.19 101 GLY A N 1
ATOM 779 C CA . GLY A 1 101 ? 14.084 -4.111 -2.662 1.00 97.19 101 GLY A CA 1
ATOM 780 C C . GLY A 1 101 ? 14.045 -2.587 -2.536 1.00 97.19 101 GLY A C 1
ATOM 781 O O . GLY A 1 101 ? 15.092 -1.976 -2.341 1.00 97.19 101 GLY A O 1
ATOM 782 N N . LEU A 1 102 ? 12.865 -1.963 -2.644 1.00 97.62 102 LEU A N 1
ATOM 783 C CA . LEU A 1 102 ? 12.705 -0.516 -2.431 1.00 97.62 102 LEU A CA 1
ATOM 784 C C . LEU A 1 102 ? 12.933 -0.120 -0.970 1.00 97.62 102 LEU A C 1
ATOM 786 O O . LEU A 1 102 ? 13.398 0.981 -0.689 1.00 97.62 102 LEU A O 1
ATOM 790 N N . PHE A 1 103 ? 12.592 -1.026 -0.062 1.00 97.94 103 PHE A N 1
ATOM 791 C CA . PHE A 1 103 ? 12.972 -1.025 1.344 1.00 97.94 103 PHE A CA 1
ATOM 792 C C . PHE A 1 103 ? 12.867 -2.459 1.871 1.00 97.94 103 PHE A C 1
ATOM 794 O O . PHE A 1 103 ? 12.284 -3.326 1.220 1.00 97.94 103 PHE A O 1
ATOM 801 N N . ASN A 1 104 ? 13.413 -2.727 3.049 1.00 98.31 104 ASN A N 1
ATOM 802 C CA . ASN A 1 104 ? 13.317 -4.029 3.700 1.00 98.31 104 ASN A CA 1
ATOM 803 C C . ASN A 1 104 ? 12.358 -4.024 4.908 1.00 98.31 104 ASN A C 1
ATOM 805 O O . ASN A 1 104 ? 11.794 -3.001 5.303 1.00 98.31 104 ASN A O 1
ATOM 809 N N . GLU A 1 105 ? 12.148 -5.206 5.488 1.00 98.06 105 GLU A N 1
ATOM 810 C CA . GLU A 1 105 ? 11.235 -5.414 6.614 1.00 98.06 105 GLU A CA 1
ATOM 811 C C . GLU A 1 105 ? 11.654 -4.652 7.885 1.00 98.06 105 GLU A C 1
ATOM 813 O O . GLU A 1 105 ? 10.799 -4.118 8.594 1.00 98.06 105 GLU A O 1
ATOM 818 N N . GLU A 1 106 ? 12.957 -4.548 8.153 1.00 98.31 106 GLU A N 1
ATOM 819 C CA . GLU A 1 106 ? 13.492 -3.829 9.314 1.00 98.31 106 GLU A CA 1
ATOM 820 C C . GLU A 1 106 ? 13.295 -2.314 9.166 1.00 98.31 106 GLU A C 1
ATOM 822 O O . GLU A 1 106 ? 12.840 -1.659 10.104 1.00 98.31 106 GLU A O 1
ATOM 827 N N . GLU A 1 107 ? 13.551 -1.766 7.975 1.00 98.56 107 GLU A N 1
ATOM 828 C CA . GLU A 1 107 ? 13.3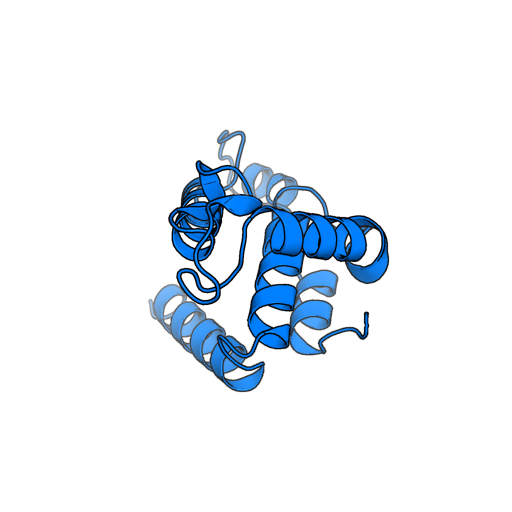37 -0.348 7.657 1.00 98.56 107 GLU A CA 1
ATOM 829 C C . GLU A 1 107 ? 11.863 0.051 7.813 1.00 98.56 107 GLU A C 1
ATOM 831 O O . GLU A 1 107 ? 11.555 1.099 8.395 1.00 98.56 107 GLU A O 1
ATOM 836 N N . LEU A 1 108 ? 10.939 -0.798 7.343 1.00 98.44 108 LEU A N 1
ATOM 837 C CA . LEU A 1 108 ? 9.505 -0.570 7.517 1.00 98.44 108 LEU A CA 1
ATOM 838 C C . LEU A 1 108 ? 9.114 -0.612 9.001 1.00 98.44 108 LEU A C 1
ATOM 840 O O . LEU A 1 108 ? 8.411 0.287 9.472 1.00 98.44 108 LEU A O 1
ATOM 844 N N . ALA A 1 109 ? 9.590 -1.608 9.754 1.00 98.31 109 ALA A N 1
ATOM 845 C CA . ALA A 1 109 ? 9.315 -1.720 11.186 1.00 98.31 109 ALA A CA 1
ATOM 846 C C . ALA A 1 109 ? 9.834 -0.501 11.969 1.00 98.31 109 ALA A C 1
ATOM 848 O O . ALA A 1 109 ? 9.128 0.042 12.826 1.00 98.31 109 ALA A O 1
ATOM 849 N N . GLU A 1 110 ? 11.045 -0.034 11.654 1.00 98.50 110 GLU A N 1
ATOM 850 C CA . GLU A 1 110 ? 11.633 1.146 12.282 1.00 98.50 110 GLU A CA 1
ATOM 851 C C . GLU A 1 110 ? 10.813 2.407 11.978 1.00 98.50 110 GLU A C 1
ATOM 853 O O . GLU A 1 110 ? 10.543 3.204 12.883 1.00 98.50 110 GLU A O 1
ATOM 858 N N . GLN A 1 111 ? 10.356 2.584 10.734 1.00 98.19 111 GLN A N 1
ATOM 859 C CA . GLN A 1 111 ? 9.510 3.728 10.393 1.00 98.19 111 GLN A CA 1
ATOM 860 C C . GLN A 1 111 ? 8.133 3.675 11.047 1.00 98.19 111 GLN A C 1
ATOM 862 O O . GLN A 1 111 ? 7.659 4.693 11.555 1.00 98.19 111 GLN A O 1
ATOM 867 N N . MET A 1 112 ? 7.503 2.502 11.110 1.00 97.25 112 MET A N 1
ATOM 868 C CA . MET A 1 112 ? 6.242 2.334 11.834 1.00 97.25 112 MET A CA 1
ATOM 869 C C . MET A 1 112 ? 6.392 2.708 13.311 1.00 97.25 112 MET A C 1
ATOM 871 O O . MET A 1 112 ? 5.531 3.403 13.854 1.00 97.25 112 MET A O 1
ATOM 875 N N . LYS A 1 113 ? 7.506 2.318 13.948 1.00 97.81 113 LYS A N 1
ATOM 876 C CA . LYS A 1 113 ? 7.819 2.700 15.330 1.00 97.81 113 LYS A CA 1
ATOM 877 C C . LYS A 1 113 ? 7.953 4.218 15.481 1.00 97.81 113 LYS A C 1
ATOM 879 O O . LYS A 1 113 ? 7.306 4.785 16.356 1.00 97.81 113 LYS A O 1
ATOM 884 N N . LYS A 1 114 ? 8.712 4.885 14.605 1.00 98.19 114 LYS A N 1
ATOM 885 C CA . LYS A 1 114 ? 8.870 6.355 14.614 1.00 98.19 114 LYS A CA 1
ATOM 886 C C . LYS A 1 114 ? 7.532 7.080 14.447 1.00 98.19 114 LYS A C 1
ATOM 888 O O . LYS A 1 114 ? 7.257 8.057 15.143 1.00 98.19 114 LYS A O 1
ATOM 893 N N . VAL A 1 115 ? 6.681 6.606 13.533 1.00 96.75 115 VAL A N 1
ATOM 894 C CA . VAL A 1 115 ? 5.339 7.171 13.321 1.00 96.75 115 VAL A CA 1
ATOM 895 C C . VAL A 1 115 ? 4.460 6.962 14.551 1.00 96.75 115 VAL A C 1
ATOM 897 O O . VAL A 1 115 ? 3.781 7.903 14.957 1.00 96.75 115 VAL A O 1
ATOM 900 N N . HIS A 1 116 ? 4.488 5.772 15.156 1.00 95.38 116 HIS A N 1
ATOM 901 C CA . HIS A 1 116 ? 3.748 5.487 16.382 1.00 95.38 116 HIS A CA 1
ATOM 902 C C . HIS A 1 116 ? 4.180 6.414 17.519 1.00 95.38 116 HIS A C 1
ATOM 904 O O . HIS A 1 116 ? 3.336 7.118 18.062 1.00 95.38 116 HIS A O 1
ATOM 910 N N . GLU A 1 117 ? 5.484 6.488 17.800 1.00 97.56 117 GLU A N 1
ATOM 911 C CA . GLU A 1 117 ? 6.049 7.361 18.833 1.00 97.56 117 GLU A CA 1
ATOM 912 C C . GLU A 1 117 ? 5.597 8.810 18.647 1.00 97.56 117 GLU A C 1
ATOM 914 O O . GLU A 1 117 ? 5.107 9.409 19.596 1.00 97.56 117 GLU A O 1
ATOM 919 N N . ARG A 1 118 ? 5.653 9.343 17.418 1.00 97.12 118 ARG A N 1
ATOM 920 C CA . ARG A 1 118 ? 5.188 10.705 17.101 1.00 97.12 118 ARG A CA 1
ATOM 921 C C . ARG A 1 118 ? 3.693 10.918 17.360 1.00 97.12 118 ARG A C 1
ATOM 923 O O . ARG A 1 118 ? 3.292 12.024 17.706 1.00 97.12 118 ARG A O 1
ATOM 930 N N . LEU A 1 119 ? 2.858 9.906 17.122 1.00 94.25 119 LEU A N 1
ATOM 931 C CA . LEU A 1 119 ? 1.403 10.002 17.297 1.00 94.25 119 LEU A CA 1
ATOM 932 C C . LEU A 1 119 ? 0.963 9.772 18.749 1.00 94.25 119 LEU A C 1
ATOM 934 O O . LEU A 1 119 ? -0.121 10.214 19.121 1.00 94.25 119 LEU A O 1
ATOM 938 N N . THR A 1 120 ? 1.777 9.089 19.557 1.00 94.25 120 THR A N 1
ATOM 939 C CA . THR A 1 120 ? 1.491 8.807 20.973 1.00 94.25 120 THR A CA 1
ATOM 940 C C . THR A 1 120 ? 2.269 9.684 21.947 1.00 94.25 120 THR A C 1
ATOM 942 O O . THR A 1 120 ? 1.966 9.665 23.135 1.00 94.25 120 THR A O 1
ATOM 945 N N . SER A 1 121 ? 3.277 10.427 21.484 1.00 82.75 121 SER A N 1
ATOM 946 C CA . SER A 1 121 ? 3.992 11.420 22.283 1.00 82.75 121 SER A CA 1
ATOM 947 C C . SER A 1 121 ? 3.109 12.657 22.472 1.00 82.75 121 SER A C 1
ATOM 949 O O . SER A 1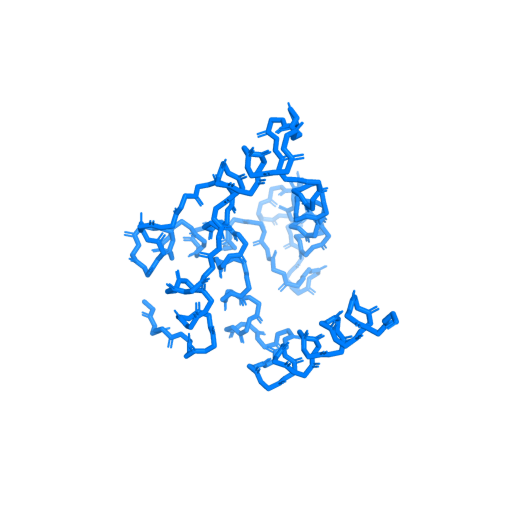 121 ? 3.233 13.639 21.736 1.00 82.75 121 SER A O 1
ATOM 951 N N . ALA A 1 122 ? 2.189 12.573 23.428 1.00 57.12 122 ALA A N 1
ATOM 952 C CA . ALA A 1 122 ? 1.387 13.673 23.949 1.00 57.12 122 ALA A CA 1
ATOM 953 C C . ALA A 1 122 ? 1.597 13.775 25.463 1.00 57.12 122 ALA A C 1
ATOM 955 O O . ALA A 1 122 ? 1.625 12.709 26.121 1.00 57.12 122 ALA A O 1
#